Protein AF-A0A6A6V338-F1 (afdb_monomer_lite)

Organism: NCBI:txid1340428

Foldseek 3Di:
DDDDDDDPPPDDPPPPDAWFWKKFKLAFPNDDDPVIDIDTDTDGDPFKFWPPPSQLRGFWMAGRPDQDWKKWAQDPRRDDDIDIDRGTGRGDDPSRNRTTMID

Secondary structure (DSSP, 8-state):
-------------------EEEEEESSGGG---SS--EEEEEE-S-S-EE-HHHHHH-SEEEE-S--S-EEEEEETTTEEEEEEE-S-BSS--GGGTT--EE-

Sequence (103 aa):
MKTALIITLIAPPTSIASARLFVVFEHNNFNWDRDGGFWVENRVDSNCWDIGEHGRKTSSISVGGDPGCTTFYNQRGCIGGQWVFTSSAGTVPAFLNDNILVV

Structure (mmCIF, N/CA/C/O backbone):
data_AF-A0A6A6V338-F1
#
_entry.id   AF-A0A6A6V338-F1
#
loop_
_atom_site.group_PDB
_atom_site.id
_atom_site.type_symbol
_atom_site.label_atom_id
_atom_site.label_alt_id
_atom_site.label_comp_id
_atom_site.label_asym_id
_atom_site.label_entity_id
_atom_site.label_seq_id
_atom_site.pdbx_PDB_ins_code
_atom_site.Cartn_x
_atom_site.Cartn_y
_atom_site.Cartn_z
_atom_site.occupancy
_atom_site.B_iso_or_equiv
_atom_site.auth_seq_id
_atom_site.auth_comp_id
_atom_site.auth_asym_id
_atom_site.auth_atom_id
_atom_site.pdbx_PDB_model_num
ATOM 1 N N . MET A 1 1 ? -42.545 -16.509 31.968 1.00 42.19 1 MET A N 1
ATOM 2 C CA . MET A 1 1 ? -41.440 -16.821 31.036 1.00 42.19 1 MET A CA 1
ATOM 3 C C . MET A 1 1 ? -40.594 -15.563 30.898 1.00 42.19 1 MET A C 1
ATOM 5 O O . MET A 1 1 ? -41.131 -14.551 30.475 1.00 42.19 1 MET A O 1
ATOM 9 N N . LYS A 1 2 ? -39.345 -15.566 31.382 1.00 42.00 2 LYS A N 1
ATOM 10 C CA . LYS A 1 2 ? -38.434 -14.412 31.283 1.00 42.00 2 LYS A CA 1
ATOM 11 C C . LYS A 1 2 ? -37.566 -14.600 30.041 1.00 42.00 2 LYS A C 1
ATOM 13 O O . LYS A 1 2 ? -36.720 -15.487 30.023 1.00 42.00 2 LYS A O 1
ATOM 18 N N . THR A 1 3 ? -37.817 -13.805 29.009 1.00 47.91 3 THR A N 1
ATOM 19 C CA . THR A 1 3 ? -37.021 -13.774 27.779 1.00 47.91 3 THR A CA 1
ATOM 20 C C . THR A 1 3 ? -35.677 -13.119 28.088 1.00 47.91 3 THR A C 1
ATOM 22 O O . THR A 1 3 ? -35.637 -11.952 28.469 1.00 47.91 3 THR A O 1
ATOM 25 N N . ALA A 1 4 ? -34.586 -13.875 27.983 1.00 49.38 4 ALA A N 1
ATOM 26 C CA . ALA A 1 4 ? -33.233 -13.348 28.121 1.00 49.38 4 ALA A CA 1
ATOM 27 C C . ALA A 1 4 ? -32.748 -12.836 26.757 1.00 49.38 4 ALA A C 1
ATOM 29 O O . ALA A 1 4 ? -32.741 -13.578 25.777 1.00 49.38 4 ALA A O 1
ATOM 30 N N . LEU A 1 5 ? -32.368 -11.559 26.704 1.00 56.69 5 LEU A N 1
ATOM 31 C CA . LEU A 1 5 ? -31.768 -10.912 25.541 1.00 56.69 5 LEU A CA 1
ATOM 32 C C . LEU A 1 5 ? -30.264 -11.234 25.539 1.00 56.69 5 LEU A C 1
ATOM 34 O O . LEU A 1 5 ? -29.536 -10.784 26.423 1.00 56.69 5 LEU A O 1
ATOM 38 N N . ILE A 1 6 ? -29.801 -12.040 24.583 1.00 58.00 6 ILE A N 1
ATOM 39 C CA . ILE A 1 6 ? -28.373 -12.330 24.398 1.00 58.00 6 ILE A CA 1
ATOM 40 C C . ILE A 1 6 ? -27.774 -11.171 23.597 1.00 58.00 6 ILE A C 1
ATOM 42 O O . ILE A 1 6 ? -28.039 -11.034 22.406 1.00 58.00 6 ILE A O 1
ATOM 46 N N . ILE A 1 7 ? -26.998 -10.317 24.264 1.00 60.91 7 ILE A N 1
ATOM 47 C CA . ILE A 1 7 ? -26.213 -9.259 23.619 1.00 60.91 7 ILE A CA 1
ATOM 48 C C . ILE A 1 7 ? -24.884 -9.886 23.199 1.00 60.91 7 ILE A C 1
ATOM 50 O O . ILE A 1 7 ? -23.995 -10.096 24.023 1.00 60.91 7 ILE A O 1
ATOM 54 N N . THR A 1 8 ? -24.752 -10.226 21.921 1.00 54.75 8 THR A N 1
ATOM 55 C CA . THR A 1 8 ? -23.480 -10.648 21.332 1.00 54.75 8 THR A CA 1
ATOM 56 C C . THR A 1 8 ? -22.568 -9.424 21.235 1.00 54.75 8 THR A C 1
ATOM 58 O O . THR A 1 8 ? -22.773 -8.557 20.387 1.00 54.75 8 THR A O 1
ATOM 61 N N . LEU A 1 9 ? -21.573 -9.323 22.121 1.00 51.38 9 LEU A N 1
ATOM 62 C CA . LEU A 1 9 ? -20.489 -8.349 21.982 1.00 51.38 9 LEU A CA 1
ATOM 63 C C . LEU A 1 9 ? -19.685 -8.706 20.725 1.00 51.38 9 LEU A C 1
ATOM 65 O O . LEU A 1 9 ? -18.934 -9.681 20.716 1.00 51.38 9 LEU A O 1
ATOM 69 N N . ILE A 1 10 ? -19.845 -7.926 19.659 1.00 63.19 10 ILE A N 1
ATOM 70 C CA . ILE A 1 10 ? -18.958 -7.984 18.497 1.00 63.19 10 ILE A CA 1
ATOM 71 C C . ILE A 1 10 ? -17.677 -7.258 18.913 1.00 63.19 10 ILE A C 1
ATOM 73 O O . ILE A 1 10 ? -17.660 -6.032 19.014 1.00 63.19 10 ILE A O 1
ATOM 77 N N . ALA A 1 11 ? -16.626 -8.013 19.234 1.00 53.66 11 ALA A N 1
ATOM 78 C CA . ALA A 1 11 ? -15.311 -7.435 19.483 1.00 53.66 11 ALA A CA 1
ATOM 79 C C . ALA A 1 11 ? -14.810 -6.750 18.194 1.00 53.66 11 ALA A C 1
ATOM 81 O O . ALA A 1 11 ? -14.912 -7.355 17.122 1.00 53.66 11 ALA A O 1
ATOM 82 N N . PRO A 1 12 ? -14.291 -5.510 18.260 1.00 51.09 12 PRO A N 1
ATOM 83 C CA . PRO A 1 12 ? -13.673 -4.884 17.101 1.00 51.09 12 PRO A CA 1
ATOM 84 C C . PRO A 1 12 ? -12.447 -5.707 16.681 1.00 51.09 12 PRO A C 1
ATOM 86 O O . PRO A 1 12 ? -11.755 -6.248 17.551 1.00 51.09 12 PRO A O 1
ATOM 89 N N . PRO A 1 13 ? -12.165 -5.828 15.372 1.00 54.12 13 PRO A N 1
ATOM 90 C CA . PRO A 1 13 ? -10.958 -6.493 14.911 1.00 54.12 13 PRO A CA 1
ATOM 91 C C . PRO A 1 13 ? -9.752 -5.782 15.530 1.00 54.12 13 PRO A C 1
ATOM 93 O O . PRO A 1 13 ? -9.501 -4.609 15.269 1.00 54.12 13 PRO A O 1
ATOM 96 N N . THR A 1 14 ? -9.020 -6.481 16.396 1.00 50.28 14 THR A N 1
ATOM 97 C CA . THR A 1 14 ? -7.721 -6.021 16.880 1.00 50.28 14 THR A CA 1
ATOM 98 C C . THR A 1 14 ? -6.778 -6.051 15.686 1.00 50.28 14 THR A C 1
ATOM 100 O O . THR A 1 14 ? -6.337 -7.126 15.277 1.00 50.28 14 THR A O 1
ATOM 103 N N . SER A 1 15 ? -6.523 -4.895 15.076 1.00 51.09 15 SER A N 1
ATOM 104 C CA . SER A 1 15 ? -5.585 -4.772 13.966 1.00 51.09 15 SER A CA 1
ATOM 105 C C . SER A 1 15 ? -4.174 -5.049 14.482 1.00 51.09 15 SER A C 1
ATOM 107 O O . SER A 1 15 ? -3.525 -4.188 15.075 1.00 51.09 15 SER A O 1
ATOM 109 N N . ILE A 1 16 ? -3.706 -6.282 14.296 1.00 50.38 16 ILE A N 1
ATOM 110 C CA . ILE A 1 16 ? -2.307 -6.635 14.520 1.00 50.38 16 ILE A CA 1
ATOM 111 C C . ILE A 1 16 ? -1.556 -6.168 13.281 1.00 50.38 16 ILE A C 1
ATOM 113 O O . ILE A 1 16 ? -1.414 -6.911 12.312 1.00 50.38 16 ILE A O 1
ATOM 117 N N . ALA A 1 17 ? -1.095 -4.930 13.292 1.00 53.31 17 ALA A N 1
ATOM 118 C CA . ALA A 1 17 ? -0.080 -4.520 12.352 1.00 53.31 17 ALA A CA 1
ATOM 119 C C . ALA A 1 17 ? 1.026 -3.801 13.121 1.00 53.31 17 ALA A C 1
ATOM 121 O O . ALA A 1 17 ? 0.803 -2.972 14.001 1.00 53.31 17 ALA A O 1
ATOM 122 N N . SER A 1 18 ? 2.224 -4.349 12.926 1.00 52.66 18 SER A N 1
ATOM 123 C CA . SER A 1 18 ? 3.457 -3.919 13.568 1.00 52.66 18 SER A CA 1
ATOM 124 C C . SER A 1 18 ? 4.182 -2.990 12.615 1.00 52.66 18 SER A C 1
ATOM 126 O O . SER A 1 18 ? 3.906 -3.040 11.426 1.00 52.66 18 SER A O 1
ATOM 128 N N . ALA A 1 19 ? 5.159 -2.248 13.131 1.00 51.94 19 ALA A N 1
ATOM 129 C CA . ALA A 1 19 ? 6.097 -1.422 12.379 1.00 51.94 19 ALA A CA 1
ATOM 130 C C . ALA A 1 19 ? 6.417 -1.928 10.960 1.00 51.94 19 ALA A C 1
ATOM 132 O O . ALA A 1 19 ? 6.863 -3.077 10.812 1.00 51.94 19 ALA A O 1
ATOM 133 N N . ARG A 1 20 ? 6.179 -1.102 9.928 1.00 70.31 20 ARG A N 1
ATOM 134 C CA . ARG A 1 20 ? 6.438 -1.468 8.522 1.00 70.31 20 ARG A CA 1
ATOM 135 C C . ARG A 1 20 ? 7.072 -0.324 7.773 1.00 70.31 20 ARG A C 1
ATOM 137 O O . ARG A 1 20 ? 6.457 0.718 7.562 1.00 70.31 20 ARG A O 1
ATOM 144 N N . LEU A 1 21 ? 8.283 -0.595 7.318 1.00 86.25 21 LEU A N 1
ATOM 145 C CA . LEU A 1 21 ? 8.900 0.101 6.213 1.00 86.25 21 LEU A CA 1
ATOM 146 C C . LEU A 1 21 ? 8.344 -0.485 4.907 1.00 86.25 21 LEU A C 1
ATOM 148 O O . LEU A 1 21 ? 8.569 -1.659 4.597 1.00 86.25 21 LEU A O 1
ATOM 152 N N . PHE A 1 22 ? 7.613 0.316 4.141 1.00 89.69 22 PHE A N 1
ATOM 153 C CA . PHE A 1 22 ? 7.168 -0.031 2.792 1.00 89.69 22 PHE A CA 1
ATOM 154 C C . PHE A 1 22 ? 7.349 1.157 1.853 1.00 89.69 22 PHE A C 1
ATOM 156 O O . PHE A 1 22 ? 7.500 2.297 2.283 1.00 89.69 22 PHE A O 1
ATOM 163 N N . VAL A 1 23 ? 7.383 0.878 0.556 1.00 92.19 23 VAL A N 1
ATOM 164 C CA . VAL A 1 23 ? 7.523 1.904 -0.477 1.00 92.19 23 VAL A CA 1
ATOM 165 C C . VAL A 1 23 ? 6.283 1.874 -1.343 1.00 92.19 23 VAL A C 1
ATOM 167 O O . VAL A 1 23 ? 5.938 0.820 -1.877 1.00 92.19 23 VAL A O 1
ATOM 170 N N . VAL A 1 24 ? 5.616 3.013 -1.475 1.00 92.94 24 VAL A N 1
ATOM 171 C CA . VAL A 1 24 ? 4.475 3.183 -2.375 1.00 92.94 24 VAL A CA 1
ATOM 172 C C . VAL A 1 24 ? 4.924 3.874 -3.657 1.00 92.94 24 VAL A C 1
ATOM 174 O O . VAL A 1 24 ? 5.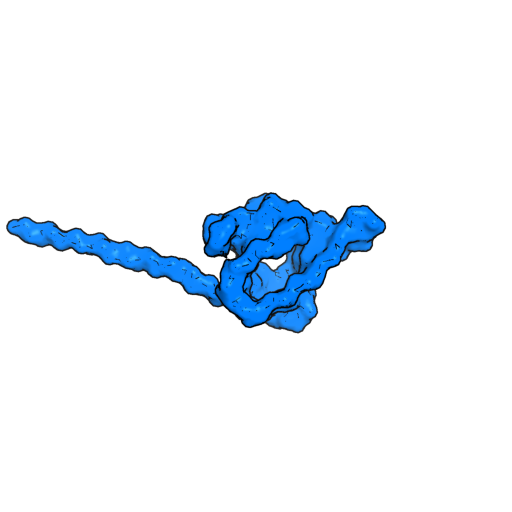791 4.747 -3.624 1.00 92.94 24 VAL A O 1
ATOM 177 N N . PHE A 1 25 ? 4.349 3.466 -4.784 1.00 94.19 25 PHE A N 1
ATOM 178 C CA . PHE A 1 25 ? 4.678 3.970 -6.116 1.00 94.19 25 PHE A CA 1
ATOM 179 C C . PHE A 1 25 ? 3.414 4.454 -6.809 1.00 94.19 25 PHE A C 1
ATOM 181 O O . PHE A 1 25 ? 2.386 3.774 -6.770 1.00 94.19 25 PHE A O 1
ATOM 188 N N . GLU A 1 26 ? 3.512 5.586 -7.498 1.00 94.31 26 GLU A N 1
ATOM 189 C CA . GLU A 1 26 ? 2.407 6.149 -8.279 1.00 94.31 26 GLU A CA 1
ATOM 190 C C . GLU A 1 26 ? 2.016 5.271 -9.476 1.00 94.31 26 GLU A C 1
ATOM 192 O O . GLU A 1 26 ? 0.872 5.278 -9.929 1.00 94.31 26 GLU A O 1
ATOM 197 N N . HIS A 1 27 ? 2.946 4.449 -9.963 1.00 94.00 27 HIS A N 1
ATOM 198 C CA . HIS A 1 27 ? 2.730 3.560 -11.096 1.00 94.00 27 HIS A CA 1
ATOM 199 C C . HIS A 1 27 ? 2.721 2.086 -10.707 1.00 94.00 27 HIS A C 1
ATOM 201 O O . HIS A 1 27 ? 3.209 1.670 -9.655 1.00 94.00 27 HIS A O 1
ATOM 207 N N . ASN A 1 28 ? 2.140 1.277 -11.591 1.00 94.12 28 ASN A N 1
ATOM 208 C CA . ASN A 1 28 ? 2.177 -0.175 -11.481 1.00 94.12 28 ASN A CA 1
ATOM 209 C C . ASN A 1 28 ? 3.612 -0.707 -11.629 1.00 94.12 28 ASN A C 1
ATOM 211 O O . ASN A 1 28 ? 4.477 -0.075 -12.234 1.00 94.12 28 ASN A O 1
ATOM 215 N N . ASN A 1 29 ? 3.832 -1.920 -11.129 1.00 95.12 29 ASN A N 1
ATOM 216 C CA . ASN A 1 29 ? 5.070 -2.688 -11.243 1.00 95.12 29 ASN A CA 1
ATOM 217 C C . ASN A 1 29 ? 6.309 -1.959 -10.706 1.00 95.12 29 ASN A C 1
ATOM 219 O O . ASN A 1 29 ? 7.398 -2.117 -11.255 1.00 95.12 29 ASN A O 1
ATOM 223 N N . PHE A 1 30 ? 6.141 -1.178 -9.633 1.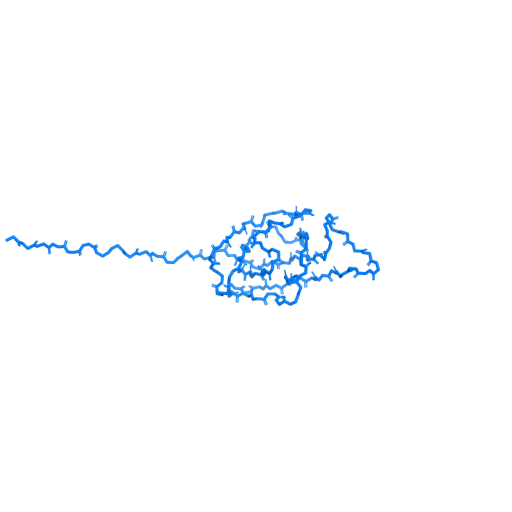00 93.81 30 PHE A N 1
ATOM 224 C CA . PHE A 1 30 ? 7.222 -0.443 -8.966 1.00 93.81 30 PHE A CA 1
ATOM 225 C C . PHE A 1 30 ? 7.935 0.552 -9.891 1.00 93.81 30 PHE A C 1
ATOM 227 O O . PHE A 1 30 ? 9.104 0.882 -9.681 1.00 93.81 30 PHE A O 1
ATOM 234 N N . ASN A 1 31 ? 7.248 0.997 -10.947 1.00 91.62 31 ASN A N 1
ATOM 235 C CA . ASN A 1 31 ? 7.817 1.946 -11.881 1.00 91.62 31 ASN A CA 1
ATOM 236 C C . ASN A 1 31 ? 7.892 3.332 -11.228 1.00 91.62 31 ASN A C 1
ATOM 238 O O . ASN A 1 31 ? 6.937 3.796 -10.605 1.00 91.62 31 ASN A O 1
ATOM 242 N N . TRP A 1 32 ? 9.038 3.976 -11.392 1.00 82.81 32 TRP A N 1
ATOM 243 C CA . TRP A 1 32 ? 9.270 5.367 -11.045 1.00 82.81 32 TRP A CA 1
ATOM 244 C C . TRP A 1 32 ? 9.884 5.994 -12.296 1.00 82.81 32 TRP A C 1
ATOM 246 O O . TRP A 1 32 ? 11.036 5.742 -12.648 1.00 82.81 32 TRP A O 1
ATOM 256 N N . ASP A 1 33 ? 9.068 6.708 -13.058 1.00 85.31 33 ASP A N 1
ATOM 257 C CA . ASP A 1 33 ? 9.541 7.454 -14.216 1.00 85.31 33 ASP A CA 1
ATOM 258 C C . ASP A 1 33 ? 9.694 8.936 -13.840 1.00 85.31 33 ASP A C 1
ATOM 260 O O . ASP A 1 33 ? 9.749 9.296 -12.666 1.00 85.31 33 ASP A O 1
ATOM 264 N N . ARG A 1 34 ? 9.853 9.811 -14.834 1.00 78.62 34 ARG A N 1
ATOM 265 C CA . ARG A 1 34 ? 10.019 11.248 -14.586 1.00 78.62 34 ARG A CA 1
ATOM 266 C C . ARG A 1 34 ? 8.745 11.904 -14.034 1.00 78.62 34 ARG A C 1
ATOM 268 O O . ARG A 1 34 ? 8.851 12.965 -13.421 1.00 78.62 34 ARG A O 1
ATOM 275 N N . ASP A 1 35 ? 7.588 11.299 -14.281 1.00 84.44 35 ASP A N 1
ATOM 276 C CA . ASP A 1 35 ? 6.275 11.886 -14.028 1.00 84.44 35 ASP A CA 1
ATOM 277 C C . ASP A 1 35 ? 5.586 11.255 -12.801 1.00 84.44 35 ASP A C 1
ATOM 279 O O . ASP A 1 35 ? 4.685 11.874 -12.236 1.00 84.44 35 ASP A O 1
ATOM 283 N N . GLY A 1 36 ? 6.042 10.079 -12.350 1.00 83.44 36 GLY A N 1
ATOM 284 C CA . GLY A 1 36 ? 5.556 9.386 -11.156 1.00 83.44 36 GLY A CA 1
ATOM 285 C C . GLY A 1 36 ? 6.470 9.473 -9.936 1.00 83.44 36 GLY A C 1
ATOM 286 O O . GLY A 1 36 ? 7.696 9.377 -10.022 1.00 83.44 36 GLY A O 1
ATOM 287 N N . GLY A 1 37 ? 5.854 9.596 -8.761 1.00 91.19 37 GLY A N 1
ATOM 288 C CA . GLY A 1 37 ? 6.554 9.558 -7.479 1.00 91.19 37 GLY A CA 1
ATOM 289 C C . GLY A 1 37 ? 6.716 8.156 -6.880 1.00 91.19 37 GLY A C 1
ATOM 290 O O . GLY A 1 37 ? 5.979 7.214 -7.188 1.00 91.19 37 GLY A O 1
ATOM 291 N N . PHE A 1 38 ? 7.662 8.051 -5.946 1.00 94.12 38 PHE A N 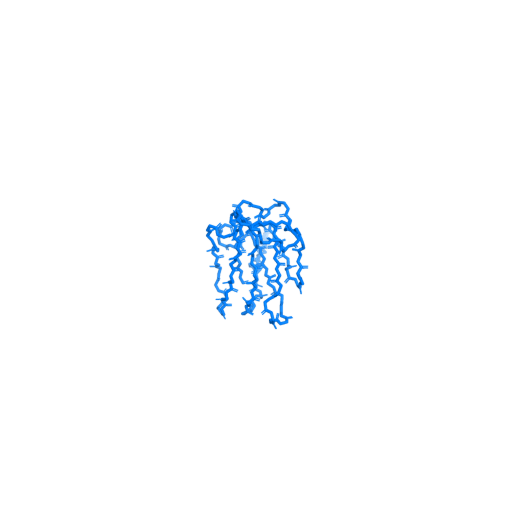1
ATOM 292 C CA . PHE A 1 38 ? 7.678 6.998 -4.936 1.00 94.12 38 PHE A CA 1
ATOM 293 C C . PHE A 1 38 ? 7.873 7.616 -3.552 1.00 94.12 38 PHE A C 1
ATOM 295 O O . PHE A 1 38 ? 8.514 8.661 -3.411 1.00 94.12 38 PHE A O 1
ATOM 302 N N . TRP A 1 39 ? 7.349 6.948 -2.528 1.00 93.31 39 TRP A N 1
ATOM 303 C CA . TRP A 1 39 ? 7.425 7.416 -1.149 1.00 93.31 39 TRP A CA 1
ATOM 304 C C . TRP A 1 39 ? 7.734 6.261 -0.216 1.00 93.31 39 TRP A C 1
ATOM 306 O O . TRP A 1 39 ? 7.162 5.177 -0.326 1.00 93.31 39 TRP A O 1
ATOM 316 N N . VAL A 1 40 ? 8.678 6.499 0.689 1.00 92.25 40 VAL A N 1
ATOM 317 C CA . VAL A 1 40 ? 9.036 5.551 1.738 1.00 92.25 40 VAL A CA 1
ATOM 318 C C . VAL A 1 40 ? 8.164 5.848 2.945 1.00 92.25 40 VAL A C 1
ATOM 320 O O . VAL A 1 40 ? 8.319 6.884 3.588 1.00 92.25 40 VAL A O 1
ATOM 323 N N . GLU A 1 41 ? 7.275 4.919 3.260 1.00 89.38 41 GLU A N 1
ATOM 324 C CA . GLU A 1 41 ? 6.436 4.976 4.442 1.00 89.38 41 GLU A CA 1
ATOM 325 C C . GLU A 1 41 ? 7.092 4.147 5.543 1.00 89.38 41 GLU A C 1
ATOM 327 O O . GLU A 1 41 ? 7.340 2.950 5.386 1.00 89.38 41 GLU A O 1
ATOM 332 N N . ASN A 1 42 ? 7.409 4.799 6.659 1.00 86.56 42 ASN A N 1
ATOM 333 C CA . ASN A 1 42 ? 7.977 4.152 7.831 1.00 86.56 42 ASN A CA 1
ATOM 334 C C . ASN A 1 42 ? 7.209 4.596 9.067 1.00 86.56 42 ASN A C 1
ATOM 336 O O . ASN A 1 42 ? 7.363 5.726 9.536 1.00 86.56 42 ASN A O 1
ATOM 340 N N . ARG A 1 43 ? 6.388 3.695 9.601 1.00 78.44 43 ARG A N 1
ATOM 341 C CA . ARG A 1 43 ? 5.660 3.931 10.843 1.00 78.44 43 ARG A CA 1
ATOM 342 C C . ARG A 1 43 ? 5.797 2.731 11.758 1.00 78.44 43 ARG A C 1
ATOM 344 O O . ARG A 1 43 ? 5.751 1.594 11.298 1.00 78.44 43 ARG A O 1
ATOM 351 N N . VAL A 1 44 ? 6.001 3.010 13.045 1.00 74.31 44 VAL A N 1
ATOM 352 C CA . VAL A 1 44 ? 6.348 2.011 14.070 1.00 74.31 44 VAL A CA 1
ATOM 353 C C . VAL A 1 44 ? 5.288 1.834 15.160 1.00 74.31 44 VAL A C 1
ATOM 355 O O . VAL A 1 44 ? 5.411 0.929 15.982 1.00 74.31 44 VAL A O 1
ATOM 358 N N . ASP A 1 45 ? 4.253 2.675 15.177 1.00 74.94 45 ASP A N 1
ATOM 359 C CA . ASP A 1 45 ? 3.118 2.563 16.095 1.00 74.94 45 ASP A CA 1
ATOM 360 C C . ASP A 1 45 ? 1.916 1.867 15.443 1.00 74.94 45 ASP A C 1
ATOM 362 O O . ASP A 1 45 ? 1.814 1.817 14.225 1.00 74.94 45 ASP A O 1
ATOM 366 N N . SER A 1 46 ? 1.007 1.347 16.269 1.00 74.81 46 SER A N 1
ATOM 367 C CA . SER A 1 46 ? -0.176 0.590 15.839 1.00 74.81 46 SER A CA 1
ATOM 368 C C . SER A 1 46 ? -1.427 1.457 15.653 1.00 74.81 46 SER A C 1
ATOM 370 O O . SER A 1 46 ? -2.546 0.938 15.698 1.00 74.81 46 SER A O 1
ATOM 372 N N . ASN A 1 47 ? -1.290 2.785 15.573 1.00 83.31 47 ASN A N 1
ATOM 373 C CA . ASN A 1 47 ? -2.453 3.638 15.365 1.00 83.31 47 ASN A CA 1
ATOM 374 C C . ASN A 1 47 ? -2.799 3.685 13.885 1.00 83.31 47 ASN A C 1
ATOM 376 O O . ASN A 1 47 ? -1.921 3.781 13.030 1.00 83.31 47 ASN A O 1
ATOM 380 N N . CYS A 1 48 ? -4.099 3.746 13.607 1.00 85.19 48 CYS A N 1
ATOM 381 C CA . CYS A 1 48 ? -4.567 3.980 12.256 1.00 85.19 48 CYS A CA 1
ATOM 382 C C . CYS A 1 48 ? -3.962 5.258 11.669 1.00 85.19 48 CYS A C 1
ATOM 384 O O . CYS A 1 48 ? -4.033 6.345 12.257 1.00 85.19 48 CYS A O 1
ATOM 386 N N . TRP A 1 49 ? -3.410 5.117 10.475 1.00 85.88 49 TRP A N 1
ATOM 387 C CA . TRP A 1 49 ? -2.711 6.156 9.758 1.00 85.88 49 TRP A CA 1
ATOM 388 C C . TRP A 1 49 ? -3.301 6.348 8.369 1.00 85.88 49 TRP A C 1
ATOM 390 O O . TRP A 1 49 ? -3.375 5.422 7.571 1.00 85.88 49 TRP A O 1
ATOM 400 N N . ASP A 1 50 ? -3.688 7.581 8.072 1.00 87.56 50 ASP A N 1
ATOM 401 C CA . ASP A 1 50 ? -3.954 8.035 6.711 1.00 87.56 50 ASP A CA 1
ATOM 402 C C . ASP A 1 50 ? -2.622 8.471 6.073 1.00 87.56 50 ASP A C 1
ATOM 404 O O . ASP A 1 50 ? -2.045 9.480 6.493 1.00 87.56 50 ASP A O 1
ATOM 408 N N . ILE A 1 51 ? -2.124 7.715 5.082 1.00 88.25 51 ILE A N 1
ATOM 409 C CA . ILE A 1 51 ? -0.880 8.049 4.352 1.00 88.25 51 ILE A CA 1
ATOM 410 C C . ILE A 1 51 ? -1.073 9.215 3.360 1.00 88.25 51 ILE A C 1
ATOM 412 O O . ILE A 1 51 ? -0.161 9.589 2.625 1.00 88.25 51 ILE A O 1
ATOM 416 N N . GLY A 1 52 ? -2.255 9.840 3.348 1.00 88.62 52 GLY A N 1
ATOM 417 C CA . GLY A 1 52 ? -2.494 11.127 2.717 1.00 88.62 52 GLY A CA 1
ATOM 418 C C . GLY A 1 52 ? -2.414 11.078 1.195 1.00 88.62 52 GLY A C 1
ATOM 419 O O . GLY A 1 52 ? -3.038 10.244 0.545 1.00 88.62 52 GLY A O 1
ATOM 420 N N . GLU A 1 53 ? -1.696 12.035 0.605 1.00 90.38 53 GLU A N 1
ATOM 421 C CA . GLU A 1 53 ? -1.583 12.146 -0.852 1.00 90.38 53 GLU A CA 1
ATOM 422 C C . GLU A 1 53 ? -0.891 10.936 -1.483 1.00 90.38 53 GLU A C 1
ATOM 424 O O . GLU A 1 53 ? -1.316 10.511 -2.553 1.00 90.38 53 GLU A O 1
ATOM 429 N N . HIS A 1 54 ? 0.103 10.350 -0.812 1.00 90.75 54 HIS A N 1
ATOM 430 C CA . HIS A 1 54 ? 0.842 9.210 -1.353 1.00 90.75 54 HIS A CA 1
ATOM 431 C C . HIS A 1 54 ? -0.105 8.025 -1.546 1.00 90.75 54 HIS A C 1
ATOM 433 O O . HIS A 1 54 ? -0.192 7.480 -2.639 1.00 90.75 54 HIS A O 1
ATOM 439 N N . GLY A 1 55 ? -0.932 7.727 -0.536 1.00 89.19 55 GLY A N 1
ATOM 440 C CA . GLY A 1 55 ? -1.944 6.671 -0.615 1.00 89.19 55 GLY A CA 1
ATOM 441 C C . GLY A 1 55 ? -2.977 6.854 -1.713 1.00 89.19 55 GLY A C 1
ATOM 442 O O . GLY A 1 55 ? -3.404 5.867 -2.295 1.00 89.19 55 GLY A O 1
ATOM 443 N N . ARG A 1 56 ? -3.351 8.101 -2.016 1.00 90.00 56 ARG A N 1
ATOM 444 C CA . ARG A 1 56 ? -4.298 8.428 -3.095 1.00 90.00 56 ARG A CA 1
ATOM 445 C C . ARG A 1 56 ? -3.711 8.273 -4.497 1.00 90.00 56 ARG A C 1
ATOM 447 O O . ARG A 1 56 ? -4.457 8.298 -5.468 1.00 90.00 56 ARG A O 1
ATOM 454 N N . LYS A 1 57 ? -2.386 8.194 -4.608 1.00 91.75 57 LYS A N 1
ATOM 455 C CA . LYS A 1 57 ? -1.672 8.018 -5.878 1.00 91.75 57 LYS A CA 1
ATOM 456 C C . LYS A 1 57 ? -1.104 6.615 -6.038 1.00 91.75 57 LYS A C 1
ATOM 458 O O . LYS A 1 57 ? -0.696 6.254 -7.134 1.00 91.75 57 LYS A O 1
ATOM 463 N N . THR A 1 58 ? -1.059 5.830 -4.966 1.00 92.81 58 THR A N 1
ATOM 464 C CA . THR A 1 58 ? -0.447 4.506 -4.967 1.00 92.81 58 THR A CA 1
ATOM 465 C C . THR A 1 58 ? -1.111 3.575 -5.973 1.00 92.81 58 THR A C 1
ATOM 467 O O . THR A 1 58 ? -2.274 3.213 -5.827 1.00 92.81 58 THR A O 1
ATOM 470 N N . SER A 1 59 ? -0.315 3.089 -6.918 1.00 94.19 59 SER A N 1
ATOM 471 C CA . SER A 1 59 ? -0.684 2.006 -7.828 1.00 94.19 59 SER A CA 1
ATOM 472 C C . SER A 1 59 ? 0.055 0.704 -7.513 1.00 94.19 59 SER A C 1
ATOM 474 O O . SER A 1 59 ? -0.460 -0.368 -7.812 1.00 94.19 59 SER A O 1
ATOM 476 N N . SER A 1 60 ? 1.239 0.746 -6.891 1.00 94.19 60 SER A N 1
ATOM 477 C CA . SER A 1 60 ? 1.962 -0.459 -6.452 1.00 94.19 60 SER A CA 1
ATOM 478 C C . SER A 1 60 ? 2.736 -0.237 -5.151 1.00 94.19 60 SER A C 1
ATOM 480 O O . SER A 1 60 ? 3.015 0.902 -4.775 1.00 94.19 60 SER A O 1
ATOM 482 N N . ILE A 1 61 ? 3.043 -1.322 -4.428 1.00 93.12 61 ILE A N 1
ATOM 483 C CA . ILE A 1 61 ? 3.689 -1.260 -3.103 1.00 93.12 61 ILE A CA 1
ATOM 484 C C . ILE A 1 61 ? 4.783 -2.316 -2.998 1.00 93.12 61 ILE A C 1
ATOM 486 O O . ILE A 1 61 ? 4.513 -3.500 -3.195 1.00 93.12 61 ILE A O 1
ATOM 490 N N . SER A 1 62 ? 5.998 -1.913 -2.629 1.00 92.00 62 SER A N 1
ATOM 491 C CA . SER A 1 62 ? 7.091 -2.832 -2.300 1.00 92.00 62 SER A CA 1
ATOM 492 C C . SER A 1 62 ? 7.318 -2.927 -0.796 1.00 92.00 62 SER A C 1
ATOM 494 O O . SER A 1 62 ? 7.199 -1.937 -0.074 1.00 92.00 62 SER A O 1
ATOM 496 N N . VAL A 1 63 ? 7.719 -4.109 -0.324 1.00 88.50 63 VAL A N 1
ATOM 497 C CA . VAL A 1 63 ? 8.286 -4.251 1.022 1.00 88.50 63 VAL A CA 1
ATOM 498 C C . VAL A 1 63 ? 9.585 -3.449 1.106 1.00 88.50 63 VAL A C 1
ATOM 500 O O . VAL A 1 63 ? 10.383 -3.451 0.166 1.00 88.50 63 VAL A O 1
ATOM 503 N N . GLY A 1 64 ? 9.785 -2.736 2.212 1.00 80.19 64 GLY A N 1
ATOM 504 C CA . GLY A 1 64 ? 10.936 -1.857 2.413 1.00 80.19 64 GLY A CA 1
ATOM 505 C C . GLY A 1 64 ? 12.087 -2.488 3.202 1.00 80.19 64 GLY A C 1
ATOM 506 O O . GLY A 1 64 ? 13.037 -1.794 3.537 1.00 80.19 64 GLY A O 1
ATOM 507 N N . GLY A 1 65 ? 12.028 -3.793 3.486 1.00 70.06 65 GLY A N 1
ATOM 508 C CA . GLY A 1 65 ? 13.098 -4.541 4.161 1.00 70.06 65 GLY A CA 1
ATOM 509 C C . GLY A 1 65 ? 12.696 -5.184 5.489 1.00 70.06 65 GLY A C 1
ATOM 510 O O . GLY A 1 65 ? 13.417 -6.058 5.963 1.00 70.06 65 GLY A O 1
ATOM 511 N N . ASP A 1 66 ? 11.537 -4.824 6.050 1.00 65.38 66 ASP A N 1
ATOM 512 C CA . ASP A 1 66 ? 10.987 -5.476 7.243 1.00 65.38 66 ASP A CA 1
ATOM 513 C C . ASP A 1 66 ? 10.060 -6.654 6.884 1.00 65.38 66 ASP A C 1
ATOM 515 O O . ASP A 1 66 ? 9.204 -6.517 6.007 1.00 65.38 66 ASP A O 1
ATOM 519 N N . PRO A 1 67 ? 10.176 -7.811 7.566 1.00 61.69 67 PRO A N 1
ATOM 520 C CA . PRO A 1 67 ? 9.546 -9.066 7.149 1.00 61.69 67 PRO A CA 1
ATOM 521 C C . PRO A 1 67 ? 8.073 -9.235 7.537 1.00 61.69 67 PRO A C 1
ATOM 523 O O . PRO A 1 67 ? 7.546 -10.337 7.393 1.00 61.69 67 PRO A O 1
ATOM 526 N N . GLY A 1 68 ? 7.398 -8.238 8.104 1.00 68.12 68 GLY A N 1
ATOM 527 C CA . GLY A 1 68 ? 6.040 -8.494 8.584 1.00 68.12 68 GLY A CA 1
ATOM 528 C C . GLY A 1 68 ? 4.919 -8.025 7.653 1.00 68.12 68 GLY A C 1
ATOM 529 O O . GLY A 1 68 ? 5.130 -7.374 6.637 1.00 68.12 68 GLY A O 1
ATOM 530 N N . CYS A 1 69 ? 3.693 -8.354 8.070 1.00 77.75 69 CYS A N 1
ATOM 531 C CA . CYS A 1 69 ? 2.433 -8.069 7.382 1.00 77.75 69 CYS A CA 1
ATOM 532 C C . CYS A 1 69 ? 1.805 -6.716 7.774 1.00 77.75 69 CYS A C 1
ATOM 534 O O . CYS A 1 69 ? 1.627 -6.444 8.967 1.00 77.75 69 CYS A O 1
ATOM 536 N N . THR A 1 70 ? 1.510 -5.858 6.801 1.00 82.25 70 THR A N 1
ATOM 537 C CA . THR A 1 70 ? 0.738 -4.612 6.970 1.00 82.25 70 THR A CA 1
ATOM 538 C C . THR A 1 70 ? -0.722 -4.887 6.640 1.00 82.25 70 THR A C 1
ATOM 540 O O . THR A 1 70 ? -0.992 -5.698 5.757 1.00 82.25 70 THR A O 1
ATOM 543 N N . THR A 1 71 ? -1.674 -4.206 7.280 1.00 88.12 71 THR A N 1
ATOM 544 C CA . THR A 1 71 ? -3.061 -4.217 6.784 1.00 88.12 71 THR A CA 1
ATOM 545 C C . THR A 1 71 ? -3.432 -2.844 6.257 1.00 88.12 71 THR A C 1
ATOM 547 O O . THR A 1 71 ? -3.386 -1.860 6.993 1.00 88.12 71 THR A O 1
ATOM 550 N N . PHE A 1 72 ? -3.810 -2.797 4.983 1.00 90.25 72 PHE A N 1
ATOM 551 C CA . PHE A 1 72 ? -4.333 -1.602 4.346 1.00 90.25 72 PHE A CA 1
ATOM 552 C C . PHE A 1 72 ? -5.855 -1.578 4.404 1.00 90.25 72 PHE A C 1
ATOM 554 O O . PHE A 1 72 ? -6.495 -2.618 4.258 1.00 90.25 72 PHE A O 1
ATOM 561 N N . TYR A 1 73 ? -6.423 -0.391 4.564 1.00 91.00 73 TYR A N 1
ATOM 562 C CA . TYR A 1 73 ? -7.856 -0.139 4.643 1.00 91.00 73 TYR A CA 1
ATOM 563 C C . TYR A 1 73 ? -8.249 0.975 3.683 1.00 91.00 73 TYR A C 1
ATOM 565 O O . TYR A 1 73 ? -7.468 1.895 3.449 1.00 91.00 73 TYR A O 1
ATOM 573 N N . ASN A 1 74 ? -9.477 0.925 3.170 1.00 90.94 74 ASN A N 1
ATOM 574 C CA . ASN A 1 74 ? -9.974 1.939 2.239 1.00 90.94 74 ASN A CA 1
ATOM 575 C C . ASN A 1 74 ? -10.803 3.060 2.884 1.00 90.94 74 ASN A C 1
ATOM 577 O O . ASN A 1 74 ? -11.228 3.985 2.192 1.00 90.94 74 ASN A O 1
ATOM 581 N N . GLN A 1 75 ? -11.072 2.988 4.192 1.00 88.25 75 GLN A N 1
ATOM 582 C CA . GLN A 1 75 ? -11.864 3.990 4.908 1.00 88.25 75 GLN A CA 1
ATOM 583 C C . GLN A 1 75 ? -11.156 4.520 6.155 1.00 88.25 75 GLN A C 1
ATOM 585 O O . GLN A 1 75 ? -10.419 3.811 6.847 1.00 88.25 75 GLN A O 1
ATOM 590 N N . ARG A 1 76 ? -11.440 5.792 6.464 1.00 86.31 76 ARG A N 1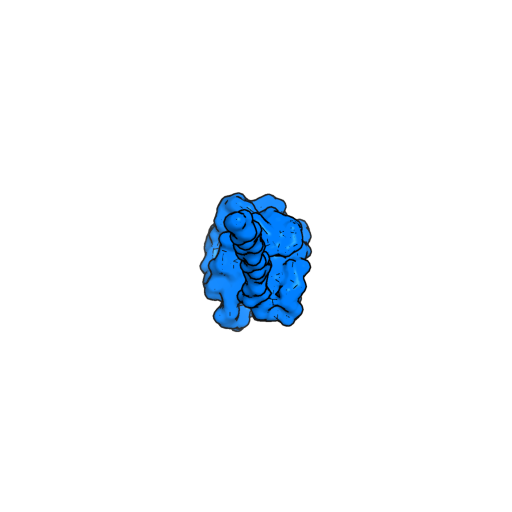
ATOM 591 C CA . ARG A 1 76 ? -10.931 6.490 7.650 1.00 86.31 76 ARG A CA 1
ATOM 592 C C . ARG A 1 76 ? -11.218 5.733 8.937 1.00 86.31 76 ARG A C 1
ATOM 594 O O . ARG A 1 76 ? -12.313 5.223 9.130 1.00 86.31 76 ARG A O 1
ATOM 601 N N . GLY A 1 77 ? -10.233 5.719 9.832 1.00 85.94 77 GLY A N 1
ATOM 602 C CA . GLY A 1 77 ? -10.297 4.935 11.066 1.00 85.94 77 GLY A CA 1
ATOM 603 C C . GLY A 1 77 ? -9.935 3.461 10.876 1.00 85.94 77 GLY A C 1
ATOM 604 O O . GLY A 1 77 ? -10.121 2.693 11.811 1.00 85.94 77 GLY A O 1
ATOM 605 N N . CYS A 1 78 ? -9.399 3.084 9.708 1.00 88.56 78 CYS A N 1
ATOM 606 C CA . CYS A 1 78 ? -8.923 1.735 9.406 1.00 88.56 78 CYS A CA 1
ATOM 607 C C . CYS A 1 78 ? -10.050 0.708 9.507 1.00 88.56 78 CYS A C 1
ATOM 609 O O . CYS A 1 78 ? -9.989 -0.278 10.236 1.00 88.56 78 CYS A O 1
ATOM 611 N N . ILE A 1 79 ? -11.117 1.003 8.766 1.00 88.00 79 ILE A N 1
ATOM 612 C CA . ILE A 1 79 ? -12.336 0.201 8.671 1.00 88.00 79 ILE A CA 1
ATOM 613 C C . ILE A 1 79 ? -12.660 -0.087 7.199 1.00 88.00 79 ILE A C 1
ATOM 615 O O . ILE A 1 79 ? -11.971 0.378 6.290 1.00 88.00 79 ILE A O 1
ATOM 619 N N . GLY A 1 80 ? -13.739 -0.831 6.959 1.00 89.31 80 GLY A N 1
ATOM 620 C CA . GLY A 1 80 ? -14.232 -1.108 5.612 1.00 89.31 80 GLY A CA 1
ATOM 621 C C . GLY A 1 80 ? -13.494 -2.260 4.933 1.00 89.31 80 GLY A C 1
ATOM 622 O O . GLY A 1 80 ? -13.253 -3.301 5.543 1.00 89.31 80 GLY A O 1
ATOM 623 N N . GLY A 1 81 ? -13.193 -2.091 3.646 1.00 89.88 81 GLY A N 1
ATOM 624 C CA . GLY A 1 81 ? -12.435 -3.068 2.872 1.00 89.88 81 GLY A CA 1
ATOM 625 C C . GLY A 1 81 ? -10.984 -3.089 3.333 1.00 89.88 81 GLY A C 1
ATOM 626 O O . GLY A 1 81 ? -10.365 -2.0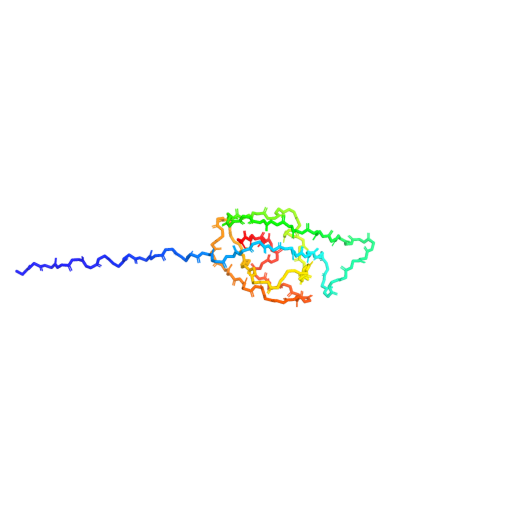33 3.453 1.00 89.88 81 GLY A O 1
ATOM 627 N N . GLN A 1 82 ? -10.450 -4.287 3.566 1.00 91.50 82 GLN A N 1
ATOM 628 C CA . GLN A 1 82 ? -9.086 -4.478 4.047 1.00 91.50 82 GLN A CA 1
ATOM 629 C C . GLN A 1 82 ? -8.277 -5.385 3.121 1.00 91.50 82 GLN A C 1
ATOM 631 O O . GLN A 1 82 ? -8.810 -6.328 2.529 1.00 91.50 82 GLN A O 1
ATOM 636 N N . TRP A 1 83 ? -6.975 -5.136 3.043 1.00 90.62 83 TRP A N 1
ATOM 637 C CA . 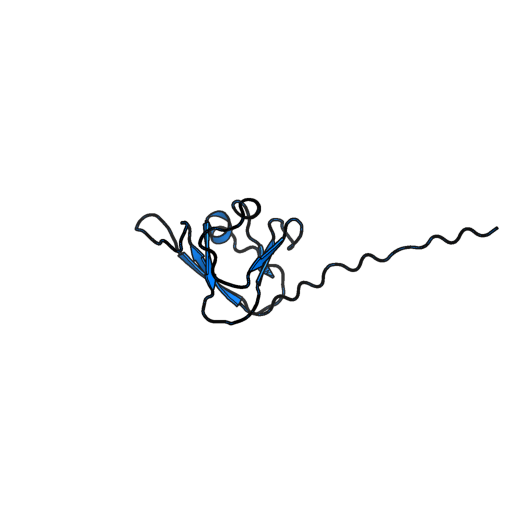TRP A 1 83 ? -6.015 -5.980 2.345 1.00 90.62 83 TRP A CA 1
ATOM 638 C C . TRP A 1 83 ? -4.804 -6.238 3.233 1.00 90.62 83 TRP A C 1
ATOM 640 O O . TRP A 1 83 ? -4.134 -5.307 3.675 1.00 90.62 83 TRP A O 1
ATOM 650 N N . VAL A 1 84 ? -4.516 -7.515 3.478 1.00 88.62 84 VAL A N 1
ATOM 651 C CA . VAL A 1 84 ? -3.309 -7.924 4.196 1.00 88.62 84 VAL A CA 1
ATOM 652 C C . VAL A 1 84 ? -2.154 -7.964 3.202 1.00 88.62 84 VAL A C 1
ATOM 654 O O . VAL A 1 84 ? -2.081 -8.838 2.339 1.00 88.62 84 VAL A O 1
ATOM 657 N N . PHE A 1 85 ? -1.252 -7.004 3.335 1.00 86.19 85 PHE A N 1
ATOM 658 C CA . PHE A 1 85 ? -0.028 -6.900 2.566 1.00 86.19 85 PHE A CA 1
ATOM 659 C C . PHE A 1 85 ? 1.090 -7.674 3.257 1.00 86.19 85 PHE A C 1
ATOM 661 O O . PHE A 1 85 ? 1.538 -7.316 4.344 1.00 86.19 85 PHE A O 1
ATOM 668 N N . THR A 1 86 ? 1.535 -8.752 2.622 1.00 86.06 86 THR A N 1
ATOM 669 C CA . THR A 1 86 ? 2.589 -9.642 3.137 1.00 86.06 86 THR A CA 1
ATOM 670 C C . THR A 1 86 ? 3.848 -9.639 2.272 1.00 86.06 86 THR A C 1
ATOM 672 O O . THR A 1 86 ? 4.891 -10.125 2.695 1.00 86.06 86 THR A O 1
ATOM 675 N N . SER A 1 87 ? 3.746 -9.134 1.043 1.00 88.69 87 SER A N 1
ATOM 676 C CA . SER A 1 87 ? 4.808 -9.129 0.039 1.00 88.69 87 SER A CA 1
ATOM 677 C C . SER A 1 87 ? 4.520 -8.061 -1.012 1.00 88.69 87 SER A C 1
ATOM 679 O O . SER A 1 87 ? 3.369 -7.653 -1.167 1.00 88.69 87 SER A O 1
ATOM 681 N N . SER A 1 88 ? 5.557 -7.619 -1.730 1.00 91.62 88 SER A N 1
ATOM 682 C CA . SER A 1 88 ? 5.436 -6.592 -2.765 1.00 91.62 88 SER A CA 1
ATOM 683 C C . SER A 1 88 ? 4.356 -6.938 -3.792 1.00 91.62 88 SER A C 1
ATOM 685 O O . SER A 1 88 ? 4.304 -8.058 -4.298 1.00 91.62 88 SER A O 1
ATOM 687 N N . ALA A 1 89 ? 3.533 -5.956 -4.149 1.00 93.25 89 ALA A N 1
ATOM 688 C CA . ALA A 1 89 ? 2.465 -6.100 -5.126 1.00 93.25 89 ALA A CA 1
ATOM 689 C C . ALA A 1 89 ? 2.649 -5.090 -6.257 1.00 93.25 89 ALA A C 1
ATOM 691 O O . ALA A 1 89 ? 2.624 -3.882 -6.024 1.00 93.25 89 ALA A O 1
ATOM 692 N N . GLY A 1 90 ? 2.790 -5.592 -7.488 1.00 94.69 90 GLY A N 1
ATOM 693 C CA . GLY A 1 90 ? 2.904 -4.763 -8.693 1.00 94.69 90 GLY A CA 1
ATOM 694 C C . GLY A 1 90 ? 1.628 -3.984 -9.031 1.00 94.69 90 GLY A C 1
ATOM 695 O O . GLY A 1 90 ? 1.676 -3.071 -9.847 1.00 94.69 90 GLY A O 1
ATOM 696 N N . THR A 1 91 ? 0.508 -4.298 -8.383 1.00 95.00 91 THR A N 1
ATOM 697 C CA . THR A 1 91 ? -0.739 -3.536 -8.471 1.00 95.00 91 THR A CA 1
ATOM 698 C C . THR A 1 91 ? -1.472 -3.626 -7.138 1.00 95.00 91 THR A C 1
ATOM 700 O O . THR A 1 91 ? -1.620 -4.724 -6.593 1.00 95.00 91 THR A O 1
ATOM 703 N N . VAL A 1 92 ? -1.934 -2.495 -6.607 1.00 92.94 92 VAL A N 1
ATOM 704 C CA . VAL A 1 92 ? -2.816 -2.484 -5.435 1.00 92.94 92 VAL A CA 1
ATOM 705 C C . VAL A 1 92 ? -4.234 -2.924 -5.813 1.00 92.94 92 VAL A C 1
ATOM 707 O O . VAL A 1 92 ? -4.693 -2.671 -6.930 1.00 92.94 92 VAL A O 1
ATOM 710 N N . PRO A 1 93 ? -4.973 -3.578 -4.903 1.00 92.25 93 PRO A N 1
ATOM 711 C CA . PRO A 1 93 ? -6.387 -3.856 -5.118 1.00 92.25 93 PRO A CA 1
ATOM 712 C C . PRO A 1 93 ? -7.179 -2.588 -5.462 1.00 92.25 93 PRO A C 1
ATOM 714 O O . PRO A 1 93 ? -7.084 -1.586 -4.763 1.00 92.25 93 PRO A O 1
ATOM 717 N N . ALA A 1 94 ? -8.034 -2.653 -6.485 1.00 89.38 94 ALA A N 1
ATOM 718 C CA . ALA A 1 94 ? -8.769 -1.484 -6.984 1.00 89.38 94 ALA A CA 1
ATOM 719 C C . ALA A 1 94 ? -9.624 -0.772 -5.916 1.00 89.38 94 ALA A C 1
ATOM 721 O O . ALA A 1 94 ? -9.854 0.427 -6.013 1.00 89.38 94 ALA A O 1
ATOM 722 N N . PHE A 1 95 ? -10.068 -1.480 -4.872 1.00 87.81 95 PHE A N 1
ATOM 723 C CA . PHE A 1 95 ? -10.844 -0.882 -3.780 1.00 87.81 95 PHE A CA 1
ATOM 724 C C . PHE A 1 95 ? -10.023 0.032 -2.850 1.00 87.81 95 PHE A C 1
ATOM 726 O O . PHE A 1 95 ? -10.617 0.687 -1.994 1.00 87.81 95 PHE A O 1
ATOM 733 N N . LEU A 1 96 ? -8.692 0.049 -3.000 1.00 87.25 96 LEU A N 1
ATOM 734 C CA . LEU A 1 96 ? -7.744 0.882 -2.257 1.00 87.25 96 LEU A CA 1
ATOM 735 C C . LEU A 1 96 ? -7.238 2.097 -3.055 1.00 87.25 96 LEU A C 1
ATOM 737 O O . LEU A 1 96 ? -6.647 2.982 -2.448 1.00 87.25 96 LEU A O 1
ATOM 741 N N . ASN A 1 97 ? -7.478 2.171 -4.373 1.00 69.81 97 ASN A N 1
ATOM 742 C CA . ASN A 1 97 ? -6.883 3.189 -5.261 1.00 69.81 97 ASN A CA 1
ATOM 743 C C . ASN A 1 97 ? -7.159 4.641 -4.837 1.00 69.81 97 ASN A C 1
ATOM 745 O O . ASN A 1 97 ? -6.341 5.515 -5.092 1.00 69.81 97 ASN A O 1
ATOM 749 N N . ASP A 1 98 ? -8.292 4.903 -4.183 1.00 73.19 98 ASP A N 1
ATOM 750 C CA . ASP A 1 98 ? -8.694 6.271 -3.836 1.00 73.19 98 ASP A CA 1
ATOM 751 C C . ASP A 1 98 ? -8.322 6.670 -2.407 1.00 73.19 98 ASP A C 1
ATOM 753 O O . ASP A 1 98 ? -8.328 7.855 -2.082 1.00 73.19 98 ASP A O 1
ATOM 757 N N . ASN A 1 99 ? -8.055 5.697 -1.532 1.00 80.12 99 ASN A N 1
ATOM 758 C CA . ASN A 1 99 ? -7.663 5.912 -0.144 1.00 80.12 99 ASN A CA 1
ATOM 759 C C . ASN A 1 99 ? -6.948 4.667 0.374 1.00 80.12 99 ASN A C 1
ATOM 761 O O . ASN A 1 99 ? -7.542 3.591 0.461 1.00 80.12 99 ASN A O 1
ATOM 765 N N . ILE A 1 100 ? -5.705 4.849 0.806 1.00 82.88 100 ILE A N 1
ATOM 766 C CA . ILE A 1 100 ? -4.965 3.838 1.548 1.00 82.88 100 ILE A CA 1
ATOM 767 C C . ILE A 1 100 ? -4.763 4.362 2.957 1.00 82.88 100 ILE A C 1
ATOM 769 O O . ILE A 1 100 ? -4.181 5.424 3.173 1.00 82.88 100 ILE A O 1
ATOM 773 N N . LEU A 1 101 ? -5.255 3.598 3.919 1.00 79.75 101 LEU A N 1
ATOM 774 C CA . LEU A 1 101 ? -4.951 3.761 5.326 1.00 79.75 101 LEU A CA 1
ATOM 775 C C . LEU A 1 101 ? -4.243 2.521 5.821 1.00 79.75 101 LEU A C 1
ATOM 777 O O . LEU A 1 101 ? -4.444 1.436 5.284 1.00 79.75 101 LEU A O 1
ATOM 781 N N . VAL A 1 102 ? -3.430 2.678 6.849 1.00 78.88 102 VAL A N 1
ATOM 782 C CA . VAL A 1 102 ? -2.582 1.613 7.356 1.00 78.88 102 VAL A CA 1
ATOM 783 C C . VAL A 1 102 ? -2.638 1.563 8.873 1.00 78.88 102 VAL A C 1
ATOM 785 O O . VAL A 1 102 ? -2.711 2.596 9.537 1.00 78.88 102 VAL A O 1
ATOM 788 N N . VAL A 1 103 ? -2.633 0.348 9.406 1.00 67.88 103 VAL A N 1
ATOM 789 C CA . VAL A 1 103 ? -2.261 0.065 10.797 1.00 67.88 103 VAL A CA 1
ATOM 790 C C . VAL A 1 103 ? -0.918 -0.642 10.759 1.00 67.88 103 VAL A C 1
ATOM 792 O O . VAL A 1 103 ? -0.673 -1.332 9.737 1.00 67.88 103 VAL A O 1
#

pLDDT: mean 80.03, std 15.06, range [42.0, 95.12]

Radius of gyration: 16.8 Å; chains: 1; bounding box: 54×29×46 Å